Protein AF-K0PND8-F1 (afdb_monomer_lite)

Organism: NCBI:txid1211777

Sequence (119 aa):
MRTGAIDIEALKRDRDQLFAEAYARYQRGEHWWPDAEFEARVVKPEQETRFEADMWEPLVADYLDGKDRATTADIAAEALGLFGGNVNPAHGRRISAVMRVLGWEHRKTEGKRYWRKAA

Structure (mmCIF, N/CA/C/O backbone):
data_AF-K0PND8-F1
#
_entry.id   AF-K0PND8-F1
#
loop_
_atom_site.group_PDB
_atom_site.id
_atom_site.type_symbol
_atom_site.label_atom_id
_atom_site.label_alt_id
_atom_site.label_comp_id
_atom_site.label_asym_id
_atom_site.label_entity_id
_atom_site.label_seq_id
_atom_site.pdbx_PDB_ins_code
_atom_site.Cartn_x
_atom_site.Cartn_y
_atom_site.Cartn_z
_atom_site.occupancy
_atom_site.B_iso_or_equiv
_atom_site.auth_seq_id
_atom_site.auth_comp_id
_atom_site.auth_asym_id
_atom_site.auth_atom_id
_atom_site.pdbx_PDB_model_num
ATOM 1 N N . MET A 1 1 ? -34.176 0.052 8.712 1.00 41.47 1 MET A N 1
ATOM 2 C CA . MET A 1 1 ? -34.110 -0.512 10.078 1.00 41.47 1 MET A CA 1
ATOM 3 C C . MET A 1 1 ? -34.768 0.483 11.023 1.00 41.47 1 MET A C 1
ATOM 5 O O . MET A 1 1 ? -34.367 1.637 11.009 1.00 41.47 1 MET A O 1
ATOM 9 N N . ARG A 1 2 ? -35.823 0.098 11.752 1.00 47.09 2 ARG A N 1
ATOM 10 C CA . ARG A 1 2 ? -36.421 0.945 12.800 1.00 47.09 2 ARG A CA 1
ATOM 11 C C . ARG A 1 2 ? -35.758 0.570 14.120 1.00 47.09 2 ARG A C 1
ATOM 13 O O . ARG A 1 2 ? -35.973 -0.533 14.607 1.00 47.09 2 ARG A O 1
ATOM 20 N N . THR A 1 3 ? -34.925 1.450 14.653 1.00 52.81 3 THR A N 1
ATOM 21 C CA . THR A 1 3 ? -34.446 1.362 16.034 1.00 52.81 3 THR A CA 1
ATOM 22 C C . THR A 1 3 ? -35.582 1.783 16.971 1.00 52.81 3 THR A C 1
ATOM 24 O O . THR A 1 3 ? -36.316 2.726 16.674 1.00 52.81 3 THR A O 1
ATOM 27 N N . GLY A 1 4 ? -35.797 1.025 18.050 1.00 72.31 4 GLY A N 1
ATOM 28 C CA . GLY A 1 4 ? -36.833 1.320 19.048 1.00 72.31 4 GLY A CA 1
ATOM 29 C C . GLY A 1 4 ? -36.559 2.619 19.814 1.00 72.31 4 GLY A C 1
ATOM 30 O O . GLY A 1 4 ? -35.455 3.159 19.760 1.00 72.31 4 GLY A O 1
ATOM 31 N N . ALA A 1 5 ? -37.570 3.123 20.527 1.00 77.25 5 ALA A N 1
ATOM 32 C CA . ALA A 1 5 ? -37.417 4.288 21.394 1.00 77.25 5 ALA A CA 1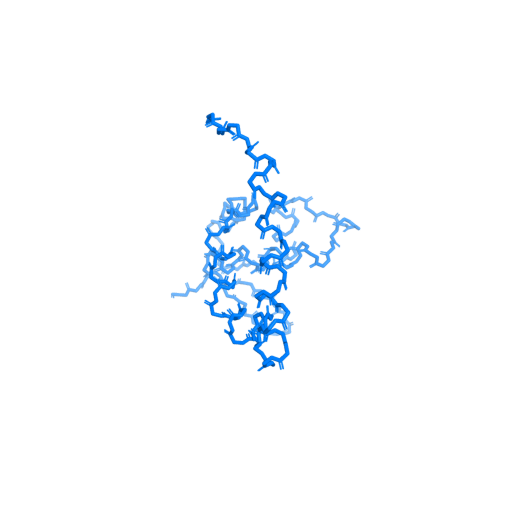
ATOM 33 C C . ALA A 1 5 ? -36.457 3.962 22.551 1.00 77.25 5 ALA A C 1
ATOM 35 O O . ALA A 1 5 ? -36.602 2.933 23.208 1.00 77.25 5 ALA A O 1
ATOM 36 N N . ILE A 1 6 ? -35.469 4.829 22.778 1.00 75.06 6 ILE A N 1
ATOM 37 C CA . ILE A 1 6 ? -34.496 4.676 23.863 1.00 75.06 6 ILE A CA 1
ATOM 38 C C . ILE A 1 6 ? -35.168 5.103 25.170 1.00 75.06 6 ILE A C 1
ATOM 40 O O . ILE A 1 6 ? -35.611 6.246 25.289 1.00 75.06 6 ILE A O 1
ATOM 44 N N . ASP A 1 7 ? -35.230 4.200 26.147 1.00 80.44 7 ASP A N 1
ATOM 45 C CA . ASP A 1 7 ? -35.724 4.509 27.488 1.00 80.44 7 ASP A CA 1
ATOM 46 C C . ASP A 1 7 ? -34.633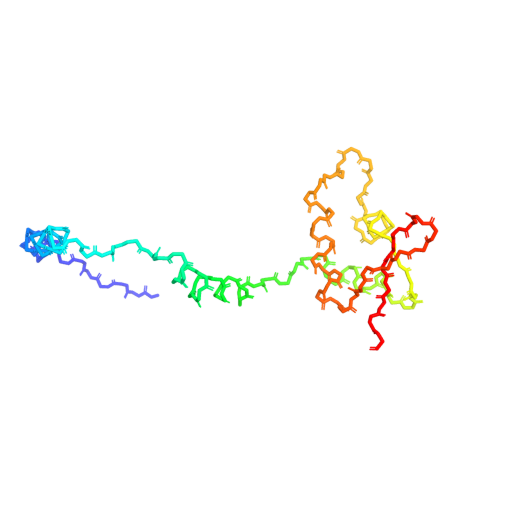 5.223 28.299 1.00 80.44 7 ASP A C 1
ATOM 48 O O . ASP A 1 7 ? -33.706 4.620 28.844 1.00 80.44 7 ASP A O 1
ATOM 52 N N . ILE A 1 8 ? -34.733 6.550 28.329 1.00 82.44 8 ILE A N 1
ATOM 53 C CA . ILE A 1 8 ? -33.767 7.428 28.991 1.00 82.44 8 ILE A CA 1
ATOM 54 C C . ILE A 1 8 ? -33.849 7.298 30.519 1.00 82.44 8 ILE A C 1
ATOM 56 O O . ILE A 1 8 ? -32.836 7.465 31.197 1.00 82.44 8 ILE A O 1
ATOM 60 N N . GLU A 1 9 ? -35.022 6.994 31.077 1.00 81.19 9 GLU A N 1
ATOM 61 C CA . GLU A 1 9 ? -35.200 6.897 32.529 1.00 81.19 9 GLU A CA 1
ATOM 62 C C . GLU A 1 9 ? -34.631 5.587 33.073 1.00 81.19 9 GLU A C 1
ATOM 64 O O . GLU A 1 9 ? -33.914 5.600 34.077 1.00 81.19 9 GLU A O 1
ATOM 69 N N . ALA A 1 10 ? -34.833 4.477 32.356 1.00 78.62 10 ALA A N 1
ATOM 70 C CA . ALA A 1 10 ? -34.133 3.228 32.646 1.00 78.62 10 ALA A CA 1
ATOM 71 C C . ALA A 1 10 ? -32.606 3.413 32.579 1.00 78.62 10 ALA A C 1
ATOM 73 O O . ALA A 1 10 ? -31.890 3.020 33.500 1.00 78.62 10 ALA A O 1
ATOM 74 N N . LEU A 1 11 ? -32.105 4.108 31.549 1.00 77.56 11 LEU A N 1
ATOM 75 C CA . LEU A 1 11 ? -30.672 4.364 31.392 1.00 77.56 11 LEU A CA 1
ATOM 76 C C . LEU A 1 11 ? -30.091 5.226 32.526 1.00 77.56 11 LEU A C 1
ATOM 78 O O . LEU A 1 11 ? -28.986 4.956 32.995 1.00 77.56 11 LEU A O 1
ATOM 82 N N . LYS A 1 12 ? -30.817 6.252 32.990 1.00 81.19 12 LYS A N 1
ATOM 83 C CA . LYS A 1 12 ? -30.389 7.087 34.127 1.00 81.19 12 LYS A CA 1
ATOM 84 C C . LYS A 1 12 ? -30.322 6.296 35.428 1.00 81.19 12 LYS A C 1
ATOM 86 O O . LYS A 1 12 ? -29.369 6.482 36.178 1.00 81.19 12 LYS A O 1
ATOM 91 N N . ARG A 1 13 ? -31.312 5.434 35.686 1.00 78.75 13 ARG A N 1
ATOM 92 C CA . ARG A 1 13 ? -31.353 4.580 36.880 1.00 78.75 13 ARG A CA 1
ATOM 93 C C . ARG A 1 13 ? -30.182 3.600 36.903 1.00 78.75 13 ARG A C 1
ATOM 95 O O . ARG A 1 13 ? -29.542 3.435 37.935 1.00 78.75 13 ARG A O 1
ATOM 102 N N . ASP A 1 14 ? -29.896 2.979 35.763 1.00 77.88 14 ASP A N 1
ATOM 103 C CA . ASP A 1 14 ? -28.919 1.894 35.685 1.00 77.88 14 ASP A CA 1
ATOM 104 C C . ASP A 1 14 ? -27.476 2.420 35.538 1.00 77.88 14 ASP A C 1
ATOM 106 O O . ASP A 1 14 ? -26.521 1.701 35.829 1.00 77.88 14 ASP A O 1
ATOM 110 N N . ARG A 1 15 ? -27.294 3.699 35.165 1.00 78.69 15 ARG A N 1
ATOM 111 C CA . ARG A 1 15 ? -25.985 4.362 35.037 1.00 78.69 15 ARG A CA 1
ATOM 112 C C . ARG A 1 15 ? -25.118 4.162 36.277 1.00 78.69 15 ARG A C 1
ATOM 114 O O . ARG A 1 15 ? -23.999 3.674 36.163 1.00 78.69 15 ARG A O 1
ATOM 121 N N . ASP A 1 16 ? -25.613 4.537 37.450 1.00 78.12 16 ASP A N 1
ATOM 122 C CA . ASP A 1 16 ? -24.780 4.567 38.657 1.00 78.12 16 ASP A CA 1
ATOM 123 C C . ASP A 1 16 ? -24.341 3.147 39.070 1.00 78.12 16 ASP A C 1
ATOM 125 O O . ASP A 1 16 ? -23.208 2.958 39.511 1.00 78.12 16 ASP A O 1
ATOM 129 N N . GLN A 1 17 ? -25.177 2.134 38.809 1.00 78.62 17 GLN A N 1
ATOM 130 C CA . GLN A 1 17 ? -24.839 0.718 38.990 1.00 78.62 17 GLN A CA 1
ATOM 131 C C . GLN A 1 17 ? -23.770 0.248 37.991 1.00 78.62 17 GLN A C 1
ATOM 133 O O . GLN A 1 17 ? -22.791 -0.382 38.389 1.00 78.62 17 GLN A O 1
ATOM 138 N N . LEU A 1 18 ? -23.905 0.593 36.707 1.00 75.12 18 LEU A N 1
ATOM 139 C CA . LEU A 1 18 ? -22.922 0.244 35.673 1.00 75.12 18 LEU A CA 1
ATOM 140 C C . LEU A 1 18 ? -21.544 0.855 35.968 1.00 75.12 18 LEU A C 1
ATOM 142 O O . LEU A 1 18 ? -20.517 0.193 35.809 1.00 75.12 18 LEU A O 1
ATOM 146 N N . PHE A 1 19 ? -21.511 2.103 36.444 1.00 74.38 19 PHE A N 1
ATOM 147 C CA . PHE A 1 19 ? -20.270 2.758 36.861 1.00 74.38 19 PHE A CA 1
ATOM 148 C C . PHE A 1 19 ? -19.700 2.157 38.151 1.00 74.38 19 PHE A C 1
ATOM 150 O O . PHE A 1 19 ? -18.481 2.028 38.257 1.00 74.38 19 PHE A O 1
ATOM 157 N N . ALA A 1 20 ? -20.541 1.739 39.104 1.00 77.88 20 ALA A N 1
ATOM 158 C CA . ALA A 1 20 ? -20.091 1.039 40.307 1.00 77.88 20 ALA A CA 1
ATOM 159 C C . ALA A 1 20 ? -19.456 -0.324 39.977 1.00 77.88 20 ALA A C 1
ATOM 161 O O . ALA A 1 20 ? -18.401 -0.659 40.516 1.00 77.88 20 ALA A O 1
ATOM 162 N N . GLU A 1 21 ? -20.039 -1.082 39.046 1.00 71.62 21 GLU A N 1
ATOM 163 C CA . GLU A 1 21 ? -19.475 -2.345 38.558 1.00 71.62 21 GLU A CA 1
ATOM 164 C C . GLU A 1 21 ? -18.157 -2.132 37.807 1.00 71.62 21 GLU A C 1
ATOM 166 O O . GLU A 1 21 ? -17.185 -2.851 38.051 1.00 71.62 21 GLU A O 1
ATOM 171 N N . ALA A 1 22 ? -18.086 -1.113 36.945 1.00 70.06 22 ALA A N 1
ATOM 172 C CA . ALA A 1 22 ? -16.854 -0.745 36.251 1.00 70.06 22 ALA A CA 1
ATOM 173 C C . ALA A 1 22 ? -15.753 -0.318 37.237 1.00 70.06 22 ALA A C 1
ATOM 175 O O . ALA A 1 22 ? -14.608 -0.751 37.116 1.00 70.06 22 ALA A O 1
ATOM 176 N N . TYR A 1 23 ? -16.103 0.474 38.254 1.00 73.06 23 TYR A N 1
ATOM 177 C CA . TYR A 1 23 ? -15.174 0.921 39.290 1.00 73.06 23 TYR A CA 1
ATOM 178 C C . TYR A 1 23 ? -14.677 -0.238 40.163 1.00 73.06 23 TYR A C 1
ATOM 180 O O . TYR A 1 23 ? -13.485 -0.321 40.459 1.00 73.06 23 TYR A O 1
ATOM 188 N N . ALA A 1 24 ? -15.557 -1.176 40.524 1.00 75.25 24 ALA A N 1
ATOM 189 C CA . ALA A 1 24 ? -15.183 -2.379 41.262 1.00 75.25 24 ALA A CA 1
ATOM 190 C C . ALA A 1 24 ? -14.227 -3.277 40.458 1.00 75.25 24 ALA A C 1
ATOM 192 O O . ALA A 1 24 ? -13.285 -3.834 41.022 1.00 75.25 24 ALA A O 1
ATOM 193 N N . ARG A 1 25 ? -14.426 -3.398 39.139 1.00 67.19 25 ARG A N 1
ATOM 194 C CA . ARG A 1 25 ? -13.521 -4.137 38.238 1.00 67.19 25 ARG A CA 1
ATOM 195 C C . ARG A 1 25 ? -12.178 -3.426 38.049 1.00 67.19 25 ARG A C 1
ATOM 197 O O . ARG A 1 25 ? -11.139 -4.078 38.107 1.00 67.19 25 ARG A O 1
ATOM 204 N N . TYR A 1 26 ? -12.183 -2.096 37.941 1.00 60.56 26 TYR A N 1
ATOM 205 C CA . TYR A 1 26 ? -10.969 -1.272 37.897 1.00 60.56 26 TYR A CA 1
ATOM 206 C C . TYR A 1 26 ? -10.125 -1.405 39.177 1.00 60.56 26 TYR A C 1
ATOM 208 O O . TYR A 1 26 ? -8.925 -1.659 39.103 1.00 60.56 26 TYR A O 1
ATOM 216 N N . GLN A 1 27 ? -10.750 -1.319 40.357 1.00 68.31 27 GLN A N 1
ATOM 217 C CA . GLN A 1 27 ? -10.088 -1.526 41.657 1.00 68.31 27 GLN A CA 1
ATOM 218 C C . GLN A 1 27 ? -9.507 -2.942 41.813 1.00 68.31 27 GLN A C 1
ATOM 220 O O . GLN A 1 27 ? -8.504 -3.134 42.494 1.00 68.31 27 GLN A O 1
ATOM 225 N N . ARG A 1 28 ? -10.111 -3.942 41.158 1.00 71.25 28 ARG A N 1
ATOM 226 C CA . ARG A 1 28 ? -9.611 -5.327 41.119 1.00 71.25 28 ARG A CA 1
ATOM 227 C C . ARG A 1 28 ? -8.450 -5.531 40.139 1.00 71.25 28 ARG A C 1
ATOM 229 O O . ARG A 1 28 ? -7.978 -6.657 40.008 1.00 71.25 28 ARG A O 1
ATOM 236 N N . GLY A 1 29 ? -7.981 -4.468 39.478 1.00 57.56 29 GLY A N 1
ATOM 237 C CA . GLY A 1 29 ? -6.873 -4.527 38.527 1.00 57.56 29 GLY A CA 1
ATOM 238 C C . GLY A 1 29 ? -7.200 -5.346 37.280 1.00 57.56 29 GLY A C 1
ATOM 239 O O . GLY A 1 29 ? -6.287 -5.859 36.636 1.00 57.56 29 GLY A O 1
ATOM 240 N N . GLU A 1 30 ? -8.488 -5.511 36.957 1.00 57.00 30 GLU A N 1
ATOM 241 C CA . GLU A 1 30 ? -8.894 -6.224 35.751 1.00 57.00 30 GLU A CA 1
ATOM 242 C C . GLU A 1 30 ? -8.409 -5.455 34.518 1.00 57.00 30 GLU A C 1
ATOM 244 O O . GLU A 1 30 ? -8.625 -4.251 34.360 1.00 57.00 30 GLU A O 1
ATOM 249 N N . HIS A 1 31 ? -7.709 -6.174 33.652 1.00 53.12 31 HIS A N 1
ATOM 250 C CA . HIS A 1 31 ? -7.114 -5.649 32.439 1.00 53.12 31 HIS A CA 1
ATOM 251 C C . HIS A 1 31 ? -8.240 -5.276 31.453 1.00 53.12 31 HIS A C 1
ATOM 253 O O . HIS A 1 31 ? -8.971 -6.144 30.982 1.00 53.12 31 HIS A O 1
ATOM 259 N N . TRP A 1 32 ? -8.444 -3.978 31.211 1.00 57.00 32 TRP A N 1
ATOM 260 C CA . TRP A 1 32 ? -9.606 -3.440 30.477 1.00 57.00 32 TRP A CA 1
ATOM 261 C C . TRP A 1 32 ? -9.267 -2.915 29.075 1.00 57.00 32 TRP A C 1
ATOM 263 O O . TRP A 1 32 ? -10.160 -2.535 28.318 1.00 57.00 32 TRP A O 1
ATOM 273 N N . TRP A 1 33 ? -7.985 -2.902 28.725 1.00 54.44 33 TRP A N 1
ATOM 274 C CA . TRP A 1 33 ? -7.484 -2.691 27.371 1.00 54.44 33 TRP A CA 1
ATOM 275 C C . TRP A 1 33 ? -7.181 -4.061 26.742 1.00 54.44 33 TRP A C 1
ATOM 277 O O . TRP A 1 33 ? -6.837 -4.990 27.460 1.00 54.44 33 TRP A O 1
ATOM 287 N N . PRO A 1 34 ? -7.322 -4.250 25.424 1.00 48.78 34 PRO A N 1
ATOM 288 C CA 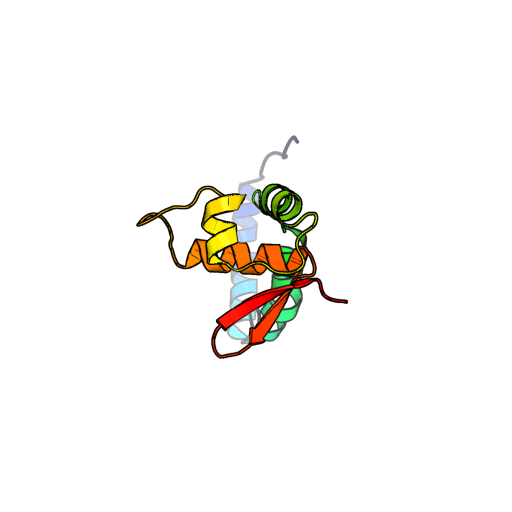. PRO A 1 34 ? -6.775 -5.425 24.761 1.00 48.78 34 PRO A CA 1
ATOM 289 C C . PRO A 1 34 ? -5.283 -5.555 25.079 1.00 48.78 34 PRO A C 1
ATOM 291 O O . PRO A 1 34 ? -4.507 -4.658 24.754 1.00 48.78 34 PRO A O 1
ATOM 294 N N . ASP A 1 35 ? -4.862 -6.660 25.691 1.00 56.12 35 ASP A N 1
ATOM 295 C CA . ASP A 1 35 ? -3.447 -7.028 25.699 1.00 56.12 35 ASP A CA 1
ATOM 296 C C . ASP A 1 35 ? -2.936 -7.067 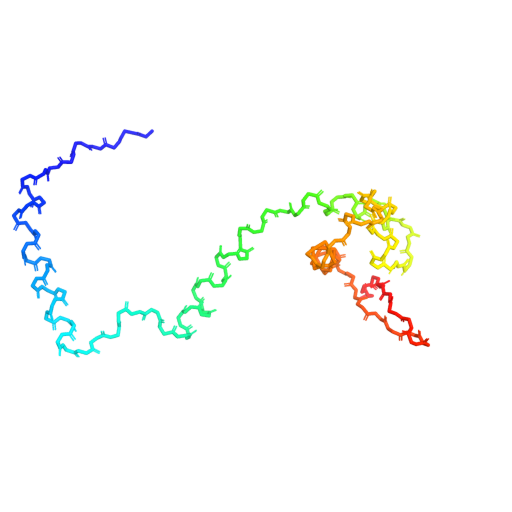24.248 1.00 56.12 35 ASP A C 1
ATOM 298 O O . ASP A 1 35 ? -3.686 -7.398 23.322 1.00 56.12 35 ASP A O 1
ATOM 302 N N . ALA A 1 36 ? -1.649 -6.786 24.030 1.00 54.16 36 ALA A N 1
ATOM 303 C CA . ALA A 1 36 ? -1.039 -6.816 22.694 1.00 54.16 36 ALA A CA 1
ATOM 304 C C . ALA A 1 36 ? -1.282 -8.154 21.951 1.00 54.16 36 ALA A C 1
ATOM 306 O O . ALA A 1 36 ? -1.347 -8.191 20.720 1.00 54.16 36 ALA A O 1
ATOM 307 N N . GLU A 1 37 ? -1.480 -9.252 22.690 1.00 55.41 37 GLU A N 1
ATOM 308 C CA . GLU A 1 37 ? -1.886 -10.555 22.151 1.00 55.41 37 GLU A CA 1
ATOM 309 C C . GLU A 1 37 ? -3.353 -10.610 21.682 1.00 55.41 37 GLU A C 1
ATOM 311 O O . GLU A 1 37 ? -3.657 -11.280 20.693 1.00 55.41 37 GLU A O 1
ATOM 316 N N . PHE A 1 38 ? -4.274 -9.900 22.342 1.00 55.56 38 PHE A N 1
ATOM 317 C CA . PHE A 1 38 ? -5.683 -9.821 21.943 1.00 55.56 38 PHE A CA 1
ATOM 318 C C . PHE A 1 38 ? -5.860 -8.955 20.689 1.00 55.56 38 PHE A C 1
ATOM 320 O O . PHE A 1 38 ? -6.574 -9.351 19.766 1.00 55.56 38 PHE A O 1
ATOM 327 N N . GLU A 1 39 ? -5.148 -7.828 20.602 1.00 50.41 39 GLU A N 1
ATOM 328 C CA . GLU A 1 39 ? -5.080 -7.005 19.386 1.00 50.41 39 GLU A CA 1
ATOM 329 C C . GLU A 1 39 ? -4.529 -7.807 18.194 1.00 50.41 39 GLU A C 1
ATOM 331 O O . GLU A 1 39 ? -5.107 -7.804 17.103 1.00 50.41 39 GLU A O 1
ATOM 336 N N . ALA A 1 40 ? -3.450 -8.569 18.406 1.00 54.44 40 ALA A N 1
ATOM 337 C CA . ALA A 1 40 ? -2.847 -9.396 17.365 1.00 54.44 40 ALA A CA 1
ATOM 338 C C . ALA A 1 40 ? -3.759 -10.536 16.881 1.00 54.44 40 ALA A C 1
ATOM 340 O O . ALA A 1 40 ? -3.690 -10.896 15.705 1.00 54.44 40 ALA A O 1
ATOM 341 N N . ARG A 1 41 ? -4.602 -11.096 17.759 1.00 53.00 41 ARG A N 1
ATOM 342 C CA . ARG A 1 41 ? -5.442 -12.265 17.453 1.00 53.00 41 ARG A CA 1
ATOM 343 C C . ARG A 1 41 ? -6.837 -11.912 16.938 1.00 53.00 41 ARG A C 1
ATOM 345 O O . ARG A 1 41 ? -7.380 -12.674 16.146 1.00 53.00 41 ARG A O 1
ATOM 352 N N . VAL A 1 42 ? -7.424 -10.802 17.393 1.00 53.88 42 VAL A N 1
ATOM 353 C CA . VAL A 1 42 ? -8.839 -10.467 17.129 1.00 53.88 42 VAL A CA 1
ATOM 354 C C . VAL A 1 42 ? -8.991 -9.263 16.196 1.00 53.88 42 VAL A C 1
ATOM 356 O O . VAL A 1 42 ? -9.874 -9.272 15.348 1.00 53.88 42 VAL A O 1
ATOM 359 N N . VAL A 1 43 ? -8.108 -8.258 16.276 1.00 50.47 43 VAL A N 1
ATOM 360 C CA . VAL A 1 43 ? -8.242 -7.014 15.487 1.00 50.47 43 VAL A CA 1
ATOM 361 C C . VAL A 1 43 ? -7.609 -7.133 14.095 1.00 50.47 43 VAL A C 1
ATOM 363 O O . VAL A 1 43 ? -8.166 -6.636 13.117 1.00 50.47 43 VAL A O 1
ATOM 366 N N . LYS A 1 44 ? -6.471 -7.828 13.967 1.00 49.19 44 LYS A N 1
ATOM 367 C CA . LYS A 1 44 ? -5.784 -8.017 12.671 1.00 49.19 44 LYS A CA 1
ATOM 368 C C . LYS A 1 44 ? -6.581 -8.798 11.605 1.00 49.19 44 LYS A C 1
ATOM 370 O O . LYS A 1 44 ? -6.632 -8.315 10.474 1.00 49.19 44 LYS A O 1
ATOM 375 N N . PRO A 1 45 ? -7.228 -9.940 11.909 1.00 51.72 45 PRO A N 1
ATOM 376 C CA . PRO A 1 45 ? -7.896 -10.737 10.876 1.00 51.72 45 PRO A CA 1
ATOM 377 C C . PRO A 1 45 ? -9.164 -10.065 10.321 1.00 51.72 45 PRO A C 1
ATOM 379 O O . PRO A 1 45 ? -9.501 -10.210 9.145 1.00 51.72 45 PRO A O 1
ATOM 382 N N . GLU A 1 46 ? -9.872 -9.287 11.145 1.00 43.38 46 GLU A N 1
ATOM 383 C CA . GLU A 1 46 ? -11.110 -8.606 10.741 1.00 43.38 46 GLU A CA 1
ATOM 384 C C . GLU A 1 46 ? -10.866 -7.341 9.897 1.00 43.38 46 GLU A C 1
ATOM 386 O O . GLU A 1 46 ? -11.768 -6.888 9.185 1.00 43.38 46 GLU A O 1
ATOM 391 N N . GLN A 1 47 ? -9.650 -6.781 9.935 1.00 45.88 47 GLN A N 1
ATOM 392 C CA . GLN A 1 47 ? -9.219 -5.760 8.974 1.00 45.88 47 GLN A CA 1
ATOM 393 C C . GLN A 1 47 ? -8.766 -6.376 7.644 1.00 45.88 47 GLN A C 1
ATOM 395 O O . GLN A 1 47 ? -9.070 -5.816 6.595 1.00 45.88 47 GLN A O 1
ATOM 400 N N . GLU A 1 48 ? -8.140 -7.557 7.662 1.00 47.56 48 GLU A N 1
ATOM 401 C CA . GLU A 1 48 ? -7.791 -8.305 6.444 1.00 47.56 48 GLU A CA 1
ATOM 402 C C . GLU A 1 48 ? -9.032 -8.799 5.674 1.00 47.56 48 GLU A C 1
ATOM 404 O O . GLU A 1 48 ? -9.051 -8.838 4.448 1.00 47.56 48 GLU A O 1
ATOM 409 N N . THR A 1 49 ? -10.130 -9.105 6.363 1.00 44.28 49 THR A N 1
ATOM 410 C CA . THR A 1 49 ? -11.374 -9.545 5.698 1.00 44.28 49 THR A CA 1
ATOM 411 C C . THR A 1 49 ? -12.178 -8.368 5.111 1.00 44.28 49 THR A C 1
ATOM 413 O O . THR A 1 49 ? -13.110 -8.568 4.336 1.00 44.28 49 THR A O 1
ATOM 416 N N . ARG A 1 50 ? -11.796 -7.123 5.438 1.00 48.81 50 ARG A N 1
ATOM 417 C CA . ARG A 1 50 ? -12.287 -5.888 4.800 1.00 48.81 50 ARG A CA 1
ATOM 418 C C . ARG A 1 50 ? -11.293 -5.324 3.775 1.00 48.81 50 ARG A C 1
ATOM 420 O O . ARG A 1 50 ? -11.305 -4.119 3.532 1.00 48.81 50 ARG A O 1
ATOM 427 N N . PHE A 1 51 ? -10.438 -6.155 3.171 1.00 49.72 51 PHE A N 1
ATOM 428 C CA . PHE A 1 51 ? -9.720 -5.759 1.958 1.00 49.72 51 PHE A CA 1
ATOM 429 C C . PHE A 1 51 ? -10.751 -5.538 0.838 1.00 49.72 51 PHE A C 1
ATOM 431 O O . PHE A 1 51 ? -11.073 -6.443 0.073 1.00 49.72 51 PHE A O 1
ATOM 438 N N . GLU A 1 52 ? -11.306 -4.326 0.750 1.00 55.53 52 GLU A N 1
ATOM 439 C CA . GLU A 1 52 ? -11.781 -3.813 -0.531 1.00 55.53 52 GLU A CA 1
ATOM 440 C C . GLU A 1 52 ? -10.594 -3.922 -1.489 1.00 55.53 52 GLU A C 1
ATOM 442 O O . GLU A 1 52 ? -9.526 -3.367 -1.212 1.00 55.53 52 GLU A O 1
ATOM 447 N N . ALA A 1 53 ? -10.757 -4.713 -2.555 1.00 63.31 53 ALA A N 1
ATOM 448 C CA . ALA A 1 53 ? -9.741 -4.869 -3.586 1.00 63.31 53 ALA A CA 1
ATOM 449 C C . ALA A 1 53 ? -9.260 -3.474 -3.997 1.00 63.31 53 ALA A C 1
ATOM 451 O O . ALA A 1 53 ? -10.074 -2.600 -4.317 1.00 63.31 53 ALA A O 1
ATOM 452 N N . ASP A 1 54 ? -7.947 -3.239 -3.911 1.00 81.69 54 ASP A N 1
ATOM 453 C CA . ASP A 1 54 ? -7.391 -1.936 -4.257 1.00 81.69 54 ASP A CA 1
ATOM 454 C C . ASP A 1 54 ? -7.796 -1.642 -5.705 1.00 81.69 54 ASP A C 1
ATOM 456 O O . ASP A 1 54 ? -7.623 -2.481 -6.586 1.00 81.69 54 ASP A O 1
ATOM 460 N N . MET A 1 55 ? -8.337 -0.453 -5.970 1.00 85.62 55 MET A N 1
ATOM 461 C CA . MET A 1 55 ? -8.749 -0.039 -7.317 1.00 85.62 55 MET A CA 1
ATOM 462 C C . MET A 1 55 ? -7.638 -0.186 -8.378 1.00 85.62 55 MET A C 1
ATOM 464 O O . MET A 1 55 ? -7.920 -0.175 -9.574 1.00 85.62 55 MET A O 1
ATOM 468 N N . TRP A 1 56 ? -6.373 -0.282 -7.957 1.00 90.69 56 TRP A N 1
ATOM 469 C CA . TRP A 1 56 ? -5.220 -0.515 -8.824 1.00 90.69 56 TRP A CA 1
ATOM 470 C C . TRP A 1 56 ? -5.025 -1.977 -9.213 1.00 90.69 56 TRP A C 1
ATOM 472 O O . TRP A 1 56 ? -4.357 -2.232 -10.207 1.00 90.69 56 TRP A O 1
ATOM 482 N N . GLU A 1 57 ? -5.590 -2.929 -8.475 1.00 91.56 57 GLU A N 1
ATOM 483 C CA . GLU A 1 57 ? -5.449 -4.359 -8.746 1.00 91.56 57 GLU A CA 1
ATOM 484 C C . GLU A 1 57 ? -5.809 -4.749 -10.187 1.00 91.56 57 GLU A C 1
ATOM 486 O O . GLU A 1 57 ? -4.931 -5.305 -10.850 1.00 91.56 57 GLU A O 1
ATOM 491 N N . PRO A 1 58 ? -6.996 -4.410 -10.734 1.00 91.50 58 PRO A N 1
ATOM 492 C CA . PRO A 1 58 ? -7.325 -4.755 -12.118 1.00 91.50 58 PRO A CA 1
ATOM 493 C C . PRO A 1 58 ? -6.400 -4.069 -13.137 1.00 91.50 58 PRO A C 1
ATOM 495 O O . PRO A 1 58 ? -5.944 -4.709 -14.076 1.00 91.50 58 PRO A O 1
ATOM 498 N N . LEU A 1 59 ? -6.044 -2.797 -12.920 1.00 93.12 59 LEU A N 1
ATOM 499 C CA . LEU A 1 59 ? -5.161 -2.044 -13.826 1.00 93.12 59 LEU A CA 1
ATOM 500 C C . LEU A 1 59 ? -3.746 -2.634 -13.876 1.00 93.12 59 LEU A C 1
ATOM 502 O O . LEU A 1 59 ? -3.121 -2.723 -14.932 1.00 93.12 59 LEU A O 1
ATOM 506 N N . VAL A 1 60 ? -3.230 -3.031 -12.713 1.00 93.75 60 VAL A N 1
ATOM 507 C CA . VAL A 1 60 ? -1.916 -3.660 -12.594 1.00 93.75 60 VAL A CA 1
ATOM 508 C C . VAL A 1 60 ? -1.959 -5.082 -13.151 1.00 93.75 60 VAL A C 1
ATOM 510 O O . VAL A 1 60 ? -1.010 -5.474 -13.821 1.00 93.75 60 VAL A O 1
ATOM 513 N N . ALA A 1 61 ? -3.037 -5.839 -12.933 1.00 93.50 61 ALA A N 1
ATOM 514 C CA . ALA A 1 61 ? -3.202 -7.174 -13.503 1.00 93.50 61 ALA A CA 1
ATOM 515 C C . ALA A 1 61 ? -3.186 -7.144 -15.040 1.00 93.50 61 ALA A C 1
ATOM 517 O O . ALA A 1 61 ? -2.402 -7.879 -15.640 1.00 93.50 61 ALA A O 1
ATOM 518 N N . ASP A 1 62 ? -3.960 -6.245 -15.653 1.00 94.19 62 ASP A N 1
ATOM 519 C CA . ASP A 1 62 ? -4.000 -6.063 -17.109 1.00 94.19 62 ASP A CA 1
ATOM 520 C C . ASP A 1 62 ? -2.624 -5.672 -17.667 1.00 94.19 62 ASP A C 1
ATOM 522 O O . ASP A 1 62 ? -2.172 -6.206 -18.677 1.00 94.19 62 ASP A O 1
ATOM 526 N N . TYR A 1 63 ? -1.909 -4.776 -16.981 1.00 94.56 63 TYR A N 1
ATOM 527 C CA . TYR A 1 63 ? -0.558 -4.372 -17.374 1.00 94.56 63 TYR A CA 1
ATOM 528 C C . TYR A 1 63 ? 0.473 -5.512 -17.305 1.00 94.56 63 TYR A C 1
ATOM 530 O O . TYR A 1 63 ? 1.451 -5.527 -18.061 1.00 94.56 63 TYR A O 1
ATOM 538 N N . LEU A 1 64 ? 0.303 -6.435 -16.359 1.00 94.31 64 LEU A N 1
ATOM 539 C CA . LEU A 1 64 ? 1.212 -7.559 -16.151 1.00 94.31 64 LEU A CA 1
ATOM 540 C C . LEU A 1 64 ? 0.931 -8.734 -17.089 1.00 94.31 64 LEU A C 1
ATOM 542 O O . LEU A 1 64 ? 1.765 -9.642 -17.160 1.00 94.31 64 LEU A O 1
ATOM 546 N N . ASP A 1 65 ? -0.196 -8.731 -17.803 1.00 93.44 65 ASP A N 1
ATOM 547 C CA . ASP A 1 65 ? -0.513 -9.789 -18.752 1.00 93.44 65 ASP A CA 1
ATOM 548 C C . ASP A 1 65 ? 0.562 -9.880 -19.850 1.00 93.44 65 ASP A C 1
ATOM 550 O O . ASP A 1 65 ? 1.020 -8.885 -20.415 1.00 93.44 65 ASP A O 1
ATOM 554 N N . GLY A 1 66 ? 1.054 -11.096 -20.089 1.00 88.75 66 GLY A N 1
ATOM 555 C CA . GLY A 1 66 ? 2.173 -11.354 -21.002 1.00 88.75 66 GLY A CA 1
ATOM 556 C C . GLY A 1 66 ? 3.558 -10.855 -20.551 1.00 88.75 66 GLY A C 1
ATOM 557 O O . GLY A 1 66 ? 4.516 -11.003 -21.313 1.00 88.75 66 GLY A O 1
ATOM 558 N N . LYS A 1 67 ? 3.719 -10.290 -19.343 1.00 91.88 67 LYS A N 1
ATOM 559 C CA . LYS A 1 67 ? 5.033 -9.876 -18.811 1.00 91.88 67 LYS A CA 1
ATOM 560 C C . LYS A 1 67 ? 5.635 -10.943 -17.891 1.00 91.88 67 LYS A C 1
ATOM 562 O O . LYS A 1 67 ? 4.974 -11.478 -17.011 1.00 91.88 67 LYS A O 1
ATOM 567 N N . ASP A 1 68 ? 6.943 -11.171 -18.018 1.00 91.12 68 ASP A N 1
ATOM 568 C CA . ASP A 1 68 ? 7.702 -12.033 -17.092 1.00 91.12 68 ASP A CA 1
ATOM 569 C C . ASP A 1 68 ? 8.267 -11.269 -15.887 1.00 91.12 68 ASP A C 1
ATOM 571 O O . ASP A 1 68 ? 8.572 -11.845 -14.840 1.00 91.12 68 ASP A O 1
ATOM 575 N N . ARG A 1 69 ? 8.478 -9.959 -16.050 1.00 92.44 69 ARG A N 1
ATOM 576 C CA . ARG A 1 69 ? 9.085 -9.085 -15.044 1.00 92.44 69 ARG A CA 1
ATOM 577 C C . ARG A 1 69 ? 8.570 -7.657 -15.160 1.00 92.44 69 ARG A C 1
ATOM 579 O O . ARG A 1 69 ? 8.353 -7.171 -16.265 1.00 92.44 69 ARG A O 1
ATOM 586 N N . ALA A 1 70 ? 8.470 -6.969 -14.029 1.00 93.69 70 ALA A N 1
ATOM 587 C CA . ALA A 1 70 ? 8.118 -5.551 -13.969 1.00 93.69 70 ALA A CA 1
ATOM 588 C C . ALA A 1 70 ? 8.830 -4.861 -12.798 1.00 93.69 70 ALA A C 1
ATOM 590 O O . ALA A 1 70 ? 9.146 -5.507 -11.798 1.00 93.69 70 ALA A O 1
ATOM 591 N N . THR A 1 71 ? 9.086 -3.555 -12.877 1.00 92.44 71 THR A N 1
ATOM 592 C CA . THR A 1 71 ? 9.548 -2.780 -11.714 1.00 92.44 71 THR A CA 1
ATOM 593 C C . THR A 1 71 ? 8.414 -1.941 -11.134 1.00 92.44 71 THR A C 1
ATOM 595 O O . THR A 1 71 ? 7.459 -1.597 -11.822 1.00 92.44 71 THR A O 1
ATOM 598 N N . THR A 1 72 ? 8.522 -1.575 -9.853 1.00 90.19 72 THR A N 1
ATOM 599 C CA . THR A 1 72 ? 7.550 -0.675 -9.209 1.00 90.19 72 THR A CA 1
ATOM 600 C C . THR A 1 72 ? 7.456 0.677 -9.928 1.00 90.19 72 THR A C 1
ATOM 602 O O . THR A 1 72 ? 6.388 1.280 -9.934 1.00 90.19 72 THR A O 1
ATOM 605 N N . ALA A 1 73 ? 8.552 1.144 -10.536 1.00 88.56 73 ALA A N 1
ATOM 606 C CA . ALA A 1 73 ? 8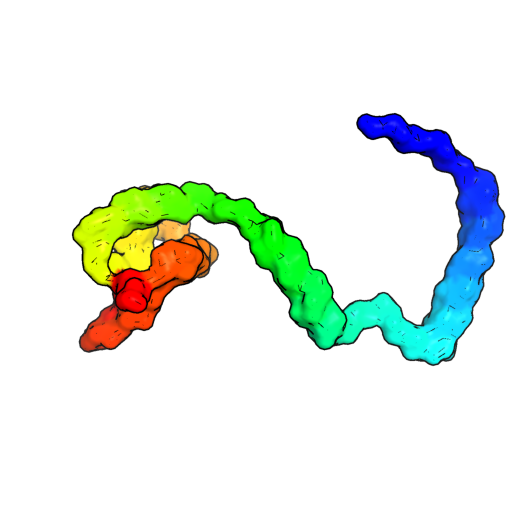.567 2.386 -11.304 1.00 88.56 73 ALA A CA 1
ATOM 607 C C . ALA A 1 73 ? 7.778 2.248 -12.615 1.00 88.56 73 ALA A C 1
ATOM 609 O O . ALA A 1 73 ? 6.932 3.094 -12.890 1.00 88.56 73 ALA A O 1
ATOM 610 N N . ASP A 1 74 ? 7.989 1.159 -13.361 1.00 90.81 74 ASP A N 1
ATOM 611 C CA . ASP A 1 74 ? 7.267 0.909 -14.617 1.00 90.81 74 ASP A CA 1
ATOM 612 C C . ASP A 1 74 ? 5.772 0.712 -14.354 1.00 90.81 74 ASP A C 1
ATOM 614 O O . ASP A 1 74 ? 4.945 1.252 -15.070 1.00 90.81 74 ASP A O 1
ATOM 618 N N . ILE A 1 75 ? 5.403 0.008 -13.277 1.00 92.56 75 ILE A N 1
ATOM 619 C CA . ILE A 1 75 ? 3.994 -0.164 -12.887 1.00 92.56 75 ILE A CA 1
ATOM 620 C C . ILE A 1 75 ? 3.355 1.189 -12.548 1.00 92.56 75 ILE A C 1
ATOM 622 O O . ILE A 1 75 ? 2.251 1.484 -12.998 1.00 92.56 75 ILE A O 1
ATOM 626 N N . ALA A 1 76 ? 4.045 2.031 -11.772 1.00 91.06 76 ALA A N 1
ATOM 627 C CA . ALA A 1 76 ? 3.542 3.359 -11.435 1.00 91.06 76 ALA A CA 1
ATOM 628 C C . ALA A 1 76 ? 3.296 4.203 -12.695 1.00 91.06 76 ALA A C 1
ATOM 630 O O . ALA A 1 76 ? 2.241 4.817 -12.815 1.00 91.06 76 ALA A O 1
ATOM 631 N N . ALA A 1 77 ? 4.238 4.200 -13.637 1.00 90.25 77 ALA A N 1
ATOM 632 C CA . ALA A 1 77 ? 4.166 5.005 -14.849 1.00 90.25 77 ALA A CA 1
ATOM 633 C C . ALA A 1 77 ? 3.189 4.439 -15.895 1.00 90.25 77 ALA A C 1
ATOM 635 O O . ALA A 1 77 ? 2.316 5.155 -16.375 1.00 90.25 77 ALA A O 1
ATOM 636 N N . GLU A 1 78 ? 3.329 3.162 -16.248 1.00 90.19 78 GLU A N 1
ATOM 637 C CA . GLU A 1 78 ? 2.651 2.545 -17.393 1.00 90.19 78 GLU A CA 1
ATOM 638 C C . GLU A 1 78 ? 1.270 1.986 -17.037 1.00 90.19 78 GLU A C 1
ATOM 640 O O . GLU A 1 78 ? 0.354 2.099 -17.846 1.00 90.19 78 GLU A O 1
ATOM 645 N N . ALA A 1 79 ? 1.089 1.423 -15.836 1.00 91.50 79 ALA A N 1
ATOM 646 C CA . ALA A 1 79 ? -0.204 0.869 -15.420 1.00 91.50 79 ALA A CA 1
ATOM 647 C C . ALA A 1 79 ? -1.108 1.921 -14.763 1.00 91.50 79 ALA A C 1
ATOM 649 O O . ALA A 1 79 ? -2.326 1.891 -14.921 1.00 91.50 79 ALA A O 1
ATOM 650 N N . LEU A 1 80 ? -0.515 2.846 -13.999 1.00 89.56 80 LEU A N 1
ATOM 651 C CA . LEU A 1 80 ? -1.256 3.784 -13.147 1.00 89.56 80 LEU A CA 1
ATOM 652 C C . LEU A 1 80 ? -1.144 5.249 -13.587 1.00 89.56 80 LEU A C 1
ATOM 654 O O . LEU A 1 80 ? -1.800 6.107 -12.996 1.00 89.56 80 LEU A O 1
ATOM 658 N N . GLY A 1 81 ? -0.320 5.561 -14.593 1.00 87.81 81 GLY A N 1
ATOM 659 C CA . GLY A 1 81 ? -0.143 6.930 -15.088 1.00 87.81 81 GLY A CA 1
ATOM 660 C C . GLY A 1 81 ? 0.458 7.898 -14.059 1.00 87.81 81 GLY A C 1
ATOM 661 O O . GLY A 1 81 ? 0.258 9.110 -14.147 1.00 87.81 81 GLY A O 1
ATOM 662 N N . LEU A 1 82 ? 1.166 7.386 -13.050 1.00 85.69 82 LEU A N 1
ATOM 663 C CA . LEU A 1 82 ? 1.787 8.174 -11.990 1.00 85.69 82 LEU A CA 1
ATOM 664 C C . LEU A 1 82 ? 3.183 8.631 -12.435 1.00 85.69 82 LEU A C 1
ATOM 666 O O . LEU A 1 82 ? 4.149 7.870 -12.382 1.00 85.69 82 LEU A O 1
ATOM 670 N N . PHE A 1 83 ? 3.300 9.903 -12.826 1.00 79.25 83 PHE A N 1
ATOM 671 C CA . PHE A 1 83 ? 4.560 10.520 -13.257 1.00 79.25 83 PHE A CA 1
ATOM 672 C C . PHE A 1 83 ? 5.011 11.650 -12.308 1.00 79.25 83 PHE A C 1
ATOM 674 O O . PHE A 1 83 ? 4.196 12.419 -11.793 1.00 79.25 83 PHE A O 1
ATOM 681 N N . GLY A 1 84 ? 6.328 11.800 -12.112 1.00 69.75 84 GLY A N 1
ATOM 682 C CA . GLY A 1 84 ? 6.938 12.977 -11.473 1.00 69.75 84 GLY A CA 1
ATOM 683 C C . GLY A 1 84 ? 6.648 13.160 -9.972 1.00 69.75 84 GLY A C 1
ATOM 684 O O . GLY A 1 84 ? 6.520 12.194 -9.223 1.00 69.75 84 GLY A O 1
ATOM 685 N N . GLY A 1 85 ? 6.563 14.421 -9.522 1.00 60.62 85 GLY A N 1
ATOM 686 C CA . GLY A 1 85 ? 6.428 14.826 -8.107 1.00 60.62 85 GLY A CA 1
ATOM 687 C C . GLY A 1 85 ? 5.140 14.390 -7.392 1.00 60.62 85 GLY A C 1
ATOM 688 O O . GLY A 1 85 ? 5.008 14.611 -6.193 1.00 60.62 85 GLY A O 1
ATOM 689 N N . ASN A 1 86 ? 4.218 13.737 -8.105 1.00 64.56 86 ASN A N 1
ATOM 690 C CA . ASN A 1 86 ? 3.025 13.112 -7.535 1.00 64.56 86 ASN A CA 1
ATOM 691 C C . ASN A 1 86 ? 3.272 11.668 -7.066 1.00 64.56 86 ASN A C 1
ATOM 693 O O . ASN A 1 86 ? 2.378 11.053 -6.491 1.00 64.56 86 ASN A O 1
ATOM 697 N N . VAL A 1 87 ? 4.465 11.097 -7.274 1.00 72.94 87 VAL A N 1
ATOM 698 C CA . VAL A 1 87 ? 4.817 9.781 -6.726 1.00 72.94 87 VAL A CA 1
ATOM 699 C C . VAL A 1 87 ? 5.292 9.939 -5.283 1.00 72.94 87 VAL A C 1
ATOM 701 O O . VAL A 1 87 ? 6.373 10.463 -5.025 1.00 72.94 87 VAL A O 1
ATOM 704 N N . ASN A 1 88 ? 4.493 9.455 -4.330 1.00 80.56 88 ASN A N 1
ATOM 705 C CA . ASN A 1 88 ? 4.859 9.437 -2.917 1.00 80.56 88 ASN A CA 1
ATOM 706 C C . ASN A 1 88 ? 5.211 8.008 -2.440 1.00 80.56 88 ASN A C 1
ATOM 708 O O . ASN A 1 88 ? 4.883 7.016 -3.102 1.00 80.56 88 ASN A O 1
ATOM 712 N N . PRO A 1 89 ? 5.837 7.859 -1.257 1.00 83.56 89 PRO A N 1
ATOM 713 C CA . PRO A 1 89 ? 6.134 6.541 -0.694 1.00 83.56 89 PRO A CA 1
ATOM 714 C C . PRO A 1 89 ? 4.899 5.658 -0.439 1.00 83.56 89 PRO A C 1
ATOM 716 O O . PRO A 1 89 ? 5.030 4.435 -0.385 1.00 83.56 89 PRO A O 1
ATOM 719 N N . ALA A 1 90 ? 3.704 6.240 -0.285 1.00 83.88 90 ALA A N 1
ATOM 720 C CA . ALA A 1 90 ? 2.468 5.480 -0.102 1.00 83.88 90 ALA A CA 1
ATOM 721 C C . ALA A 1 90 ? 2.044 4.751 -1.390 1.00 83.88 90 ALA A C 1
ATOM 723 O O . ALA A 1 90 ? 1.610 3.603 -1.311 1.00 83.88 90 ALA A O 1
ATOM 724 N N . HIS A 1 91 ? 2.264 5.345 -2.568 1.00 87.62 91 HIS A N 1
ATOM 725 C CA . HIS A 1 91 ? 2.023 4.695 -3.861 1.00 87.62 91 HIS A CA 1
ATOM 726 C C . HIS A 1 91 ? 2.888 3.441 -4.018 1.00 87.62 91 HIS A C 1
ATOM 728 O O . HIS A 1 91 ? 2.383 2.377 -4.364 1.00 87.62 91 HIS A O 1
ATOM 734 N N . GLY A 1 92 ? 4.173 3.518 -3.654 1.00 87.56 92 GLY A N 1
ATOM 735 C CA . GLY A 1 92 ? 5.066 2.356 -3.683 1.00 87.56 92 GLY A CA 1
ATOM 736 C C . GLY A 1 92 ? 4.616 1.221 -2.752 1.00 87.56 92 GLY A C 1
ATOM 737 O O . GLY A 1 92 ? 4.723 0.046 -3.113 1.00 87.56 92 GLY A O 1
ATOM 738 N N . ARG A 1 93 ? 4.071 1.554 -1.573 1.00 89.00 93 ARG A N 1
ATOM 739 C CA . ARG A 1 93 ? 3.514 0.565 -0.633 1.00 89.00 93 ARG A CA 1
ATOM 740 C C . ARG A 1 93 ? 2.255 -0.100 -1.189 1.00 89.00 93 ARG A C 1
ATOM 742 O O . ARG A 1 93 ? 2.174 -1.321 -1.119 1.00 89.00 93 ARG A O 1
ATOM 749 N N . ARG A 1 94 ? 1.337 0.674 -1.782 1.00 90.62 94 ARG A N 1
ATOM 750 C CA . ARG A 1 94 ? 0.120 0.154 -2.433 1.00 90.62 94 ARG A CA 1
ATOM 751 C C . ARG A 1 94 ? 0.446 -0.752 -3.614 1.00 90.62 94 ARG A C 1
ATOM 753 O O . ARG A 1 94 ? -0.016 -1.885 -3.633 1.00 90.62 94 ARG A O 1
ATOM 760 N N . ILE A 1 95 ? 1.343 -0.329 -4.511 1.00 91.50 95 ILE A N 1
ATOM 761 C CA . ILE A 1 95 ? 1.818 -1.181 -5.616 1.00 91.50 95 ILE A CA 1
ATOM 762 C C . ILE A 1 95 ? 2.407 -2.481 -5.063 1.00 91.50 95 ILE A C 1
ATOM 764 O O . ILE A 1 95 ? 2.070 -3.560 -5.527 1.00 91.50 95 ILE A O 1
ATOM 768 N N . SER A 1 96 ? 3.233 -2.408 -4.016 1.00 91.38 96 SER A N 1
ATOM 769 C CA . SER A 1 96 ? 3.812 -3.613 -3.409 1.00 91.38 96 SER A CA 1
ATOM 770 C C . SER A 1 96 ? 2.775 -4.525 -2.745 1.00 91.38 96 SER A C 1
ATOM 772 O O . SER A 1 96 ? 3.021 -5.721 -2.628 1.00 91.38 96 SER A O 1
ATOM 774 N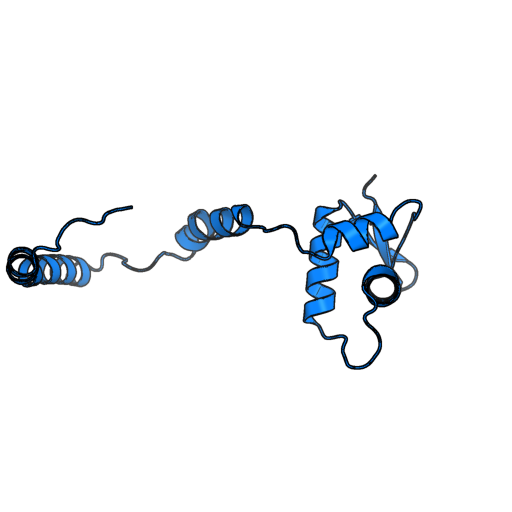 N . ALA A 1 97 ? 1.656 -3.989 -2.252 1.00 90.75 97 ALA A N 1
ATOM 775 C CA . ALA A 1 97 ? 0.556 -4.787 -1.715 1.00 90.75 97 ALA A CA 1
ATOM 776 C C . ALA A 1 97 ? -0.204 -5.489 -2.848 1.00 90.75 97 ALA A C 1
ATOM 778 O O . ALA A 1 97 ? -0.321 -6.709 -2.815 1.00 90.75 97 ALA A O 1
ATOM 779 N N . VAL A 1 98 ? -0.589 -4.746 -3.891 1.00 91.81 98 VAL A N 1
ATOM 780 C CA . VAL A 1 98 ? -1.248 -5.285 -5.093 1.00 91.81 98 VAL A CA 1
ATOM 781 C C . VAL A 1 98 ? -0.410 -6.385 -5.744 1.00 91.81 98 VAL A C 1
ATOM 783 O O . VAL A 1 98 ? -0.912 -7.471 -6.002 1.00 91.81 98 VAL A O 1
ATOM 786 N N . MET A 1 99 ? 0.894 -6.162 -5.930 1.00 93.19 99 MET A N 1
ATOM 787 C CA . MET A 1 99 ? 1.788 -7.175 -6.504 1.00 93.19 99 MET A CA 1
ATOM 788 C C . MET A 1 99 ? 1.794 -8.479 -5.694 1.00 93.19 99 MET A C 1
ATOM 790 O O . MET A 1 99 ? 1.812 -9.557 -6.280 1.00 93.19 99 MET A O 1
ATOM 794 N N . ARG A 1 100 ? 1.736 -8.405 -4.356 1.00 91.19 100 ARG A N 1
ATOM 795 C CA . ARG A 1 100 ? 1.665 -9.602 -3.500 1.00 91.19 100 ARG A CA 1
ATOM 796 C C . ARG A 1 100 ? 0.326 -10.322 -3.624 1.00 91.19 100 ARG A C 1
ATOM 798 O O . ARG A 1 100 ? 0.328 -11.546 -3.674 1.00 91.19 100 ARG A O 1
ATOM 805 N N . VAL A 1 101 ? -0.781 -9.581 -3.701 1.00 89.81 101 VAL A N 1
ATOM 806 C CA . VAL A 1 101 ? -2.123 -10.148 -3.928 1.00 89.81 101 VAL A CA 1
ATOM 807 C C . VAL A 1 101 ? -2.177 -10.879 -5.273 1.00 89.81 101 VAL A C 1
ATOM 809 O O . VAL A 1 101 ? -2.655 -12.006 -5.339 1.00 89.81 101 VAL A O 1
ATOM 812 N N . LEU A 1 102 ? -1.572 -10.305 -6.319 1.00 90.44 102 LEU A N 1
ATOM 813 C CA . LEU A 1 102 ? -1.473 -10.908 -7.654 1.00 90.44 102 LEU A CA 1
ATOM 814 C C . LEU A 1 102 ? -0.456 -12.069 -7.752 1.00 90.44 102 LEU A C 1
ATOM 816 O O . LEU A 1 102 ? -0.235 -12.600 -8.842 1.00 90.44 102 LEU A O 1
ATOM 820 N N . GLY A 1 103 ? 0.197 -12.460 -6.652 1.00 92.12 103 GLY A N 1
ATOM 821 C CA . GLY A 1 103 ? 1.146 -13.580 -6.622 1.00 92.12 103 GLY A CA 1
ATOM 822 C C . GLY A 1 103 ? 2.527 -13.269 -7.211 1.00 92.12 103 GLY A C 1
ATOM 823 O O . GLY A 1 103 ? 3.222 -14.169 -7.688 1.00 92.12 103 GLY A O 1
ATOM 824 N N . TRP A 1 104 ? 2.946 -12.003 -7.208 1.00 94.62 104 TRP A N 1
ATOM 825 C CA . TRP A 1 104 ? 4.276 -11.590 -7.654 1.00 94.62 104 TRP A CA 1
ATOM 826 C C . TRP A 1 104 ? 5.246 -11.428 -6.482 1.00 94.62 104 TRP A C 1
ATOM 828 O O . TRP A 1 104 ? 4.914 -10.894 -5.423 1.00 94.62 104 TRP A O 1
ATOM 838 N N . GLU A 1 105 ? 6.499 -11.823 -6.701 1.00 92.50 105 GLU A N 1
ATOM 839 C CA . GLU A 1 105 ? 7.572 -11.760 -5.711 1.00 92.50 105 GLU A CA 1
ATOM 840 C C . GLU A 1 105 ? 8.694 -10.811 -6.126 1.00 92.50 105 GLU A C 1
ATOM 842 O O . GLU A 1 105 ? 9.057 -10.701 -7.301 1.00 92.50 105 GLU A O 1
ATOM 847 N N . HIS A 1 106 ? 9.317 -10.173 -5.134 1.00 90.62 106 HIS A N 1
ATOM 848 C CA . HIS A 1 106 ? 10.525 -9.390 -5.349 1.00 90.62 106 HIS A CA 1
ATOM 849 C C . HIS A 1 106 ? 11.736 -10.289 -5.607 1.00 90.62 106 HIS A C 1
ATOM 851 O O . HIS A 1 106 ? 12.105 -11.127 -4.785 1.00 90.62 106 HIS A O 1
ATOM 857 N N . ARG A 1 107 ? 12.436 -10.021 -6.706 1.00 90.44 107 ARG A N 1
ATOM 858 C CA . ARG A 1 107 ? 13.751 -10.577 -7.020 1.00 90.44 107 ARG A CA 1
ATOM 859 C C . ARG A 1 107 ? 14.773 -9.454 -7.156 1.00 90.44 107 ARG A C 1
ATOM 861 O O . ARG A 1 107 ? 14.445 -8.299 -7.442 1.00 90.44 107 ARG A O 1
ATOM 868 N N . LYS A 1 108 ? 16.037 -9.794 -6.914 1.00 88.50 108 LYS A N 1
ATOM 869 C CA . LYS A 1 108 ? 17.172 -8.883 -7.061 1.00 88.50 108 LYS A CA 1
ATOM 870 C C . LYS A 1 108 ? 18.213 -9.530 -7.964 1.00 88.50 108 LYS A C 1
ATOM 872 O O . LYS A 1 108 ? 18.673 -10.628 -7.671 1.00 88.50 108 LYS A O 1
ATOM 877 N N . THR A 1 109 ? 18.618 -8.823 -9.012 1.00 85.00 109 THR A N 1
ATOM 878 C CA . THR A 1 109 ? 19.719 -9.227 -9.899 1.00 85.00 109 THR A CA 1
ATOM 879 C C . THR A 1 109 ? 20.592 -8.006 -10.149 1.00 85.00 109 THR A C 1
ATOM 881 O O . THR A 1 109 ? 20.061 -6.932 -10.420 1.00 85.00 109 THR A O 1
ATOM 884 N N . GLU A 1 110 ? 21.911 -8.145 -9.985 1.00 79.19 110 GLU A N 1
ATOM 885 C CA . GLU A 1 110 ? 22.891 -7.074 -10.255 1.00 79.19 110 GLU A CA 1
ATOM 886 C C . GLU A 1 110 ? 22.517 -5.712 -9.632 1.00 79.19 110 GLU A C 1
ATOM 888 O O . GLU A 1 110 ? 22.592 -4.656 -10.251 1.00 79.19 110 GLU A O 1
ATOM 893 N N . GLY A 1 111 ? 22.031 -5.730 -8.387 1.00 81.81 111 GLY A N 1
ATOM 894 C CA . GLY A 1 111 ? 21.648 -4.510 -7.666 1.00 81.81 111 GLY A CA 1
ATOM 895 C C . GLY A 1 111 ? 20.260 -3.953 -8.001 1.00 81.81 111 GLY A C 1
ATOM 896 O O . GLY A 1 111 ? 19.729 -3.185 -7.201 1.00 81.81 111 GLY A O 1
ATOM 897 N N . LYS A 1 112 ? 19.620 -4.390 -9.092 1.00 83.31 112 LYS A N 1
ATOM 898 C CA . LYS A 1 112 ? 18.274 -3.954 -9.489 1.00 83.31 112 LYS A CA 1
ATOM 899 C C . LYS A 1 112 ? 17.199 -4.859 -8.888 1.00 83.31 112 LYS A C 1
ATOM 901 O O . LYS A 1 112 ? 17.317 -6.085 -8.910 1.00 83.31 112 LYS A O 1
ATOM 906 N N . ARG A 1 113 ? 16.149 -4.245 -8.333 1.00 87.50 113 ARG A N 1
ATOM 907 C CA . ARG A 1 113 ? 14.967 -4.939 -7.800 1.00 87.50 113 ARG A CA 1
ATOM 908 C C . ARG A 1 113 ? 13.868 -4.951 -8.857 1.00 87.50 113 ARG A C 1
ATOM 910 O O . ARG A 1 113 ? 13.553 -3.904 -9.412 1.00 87.50 113 ARG A O 1
ATOM 917 N N . TYR A 1 114 ? 13.277 -6.111 -9.090 1.00 93.31 114 TYR A N 1
ATOM 918 C CA . TYR A 1 114 ? 12.124 -6.286 -9.970 1.00 93.31 114 TYR A CA 1
ATOM 919 C C . TYR A 1 114 ? 11.149 -7.281 -9.346 1.00 93.31 114 TYR A C 1
ATOM 921 O O . TYR A 1 114 ? 11.468 -7.952 -8.362 1.00 93.31 114 TYR A O 1
ATOM 929 N N . TRP A 1 115 ? 9.953 -7.340 -9.901 1.00 94.94 115 TRP A N 1
ATOM 930 C CA . TRP A 1 115 ? 8.931 -8.318 -9.586 1.00 94.94 115 TRP A CA 1
ATOM 931 C C . TRP A 1 115 ? 8.929 -9.413 -10.640 1.00 94.94 115 TRP A C 1
ATOM 933 O O . TRP A 1 115 ? 9.131 -9.126 -11.820 1.00 94.94 115 TRP A O 1
ATOM 943 N N . ARG A 1 116 ? 8.683 -10.649 -10.217 1.00 93.44 116 ARG A N 1
ATOM 944 C CA . ARG A 1 116 ? 8.453 -11.804 -11.089 1.00 93.44 116 ARG A CA 1
ATOM 945 C C . ARG A 1 116 ? 7.288 -12.618 -10.531 1.00 93.44 116 ARG A C 1
ATOM 947 O O . ARG A 1 116 ? 7.173 -12.726 -9.311 1.00 93.44 116 ARG A O 1
ATOM 954 N N . LYS A 1 117 ? 6.455 -13.192 -11.400 1.00 90.31 117 LYS A N 1
ATOM 955 C CA . LYS A 1 117 ? 5.382 -14.105 -10.990 1.00 90.31 117 LYS A CA 1
ATOM 956 C C . LYS A 1 117 ? 5.975 -15.284 -10.209 1.00 90.31 117 LYS A C 1
ATOM 958 O O . LYS A 1 117 ? 7.002 -15.833 -10.627 1.00 90.31 117 LYS A O 1
ATOM 963 N N . ALA A 1 118 ? 5.385 -15.622 -9.063 1.00 81.44 118 ALA A N 1
ATOM 964 C CA . ALA A 1 118 ? 5.735 -16.849 -8.358 1.00 81.44 118 ALA A CA 1
ATOM 965 C C . ALA A 1 118 ? 5.453 -18.045 -9.286 1.00 81.44 118 ALA A C 1
ATOM 967 O O . ALA A 1 118 ? 4.462 -18.034 -10.019 1.00 81.44 118 ALA A O 1
ATOM 968 N N . ALA A 1 119 ? 6.388 -18.996 -9.332 1.00 65.25 119 ALA A N 1
ATOM 969 C CA . ALA A 1 119 ? 6.291 -20.186 -10.178 1.00 65.25 119 ALA A CA 1
ATOM 970 C C . ALA A 1 119 ? 5.267 -21.183 -9.629 1.00 65.25 119 ALA A C 1
ATOM 972 O O . ALA A 1 119 ? 5.121 -21.230 -8.386 1.00 65.25 119 ALA A O 1
#

InterPro domains:
  IPR007936 Virulence-associated protein E-like domain [PF05272] (3-49)

Secondary structure (DSSP, 8-state):
--PPPP-HHHHHHHHHHHHHHHHHHHHTT---SPPHHHIIIIIHHHHHTT-PPPTHHHHHHHHHTT-S-B-HHHIIIIIT---GGG--HHHHHHHHHHHHHTTEEEEEETTEEEEEE--

pLDDT: mean 76.77, std 15.98, range [41.47, 94.94]

Foldseek 3Di:
DDDDDDDVVVCVVCVVVVVVVVVVCVVVVPDPDDDPVNCVPPVVVVVVVPPPPPPLLVLLVVVCVPPFKAALVCCCCPSVVNDDPNDDVVSSVVSVVSCVVVQWDWDDDPNDIMIGHDD

Radius of gyration: 24.98 Å; chains: 1; bounding box: 60×35×63 Å